Protein AF-A0A7S3TQY7-F1 (afdb_monomer)

Mean predicted aligned error: 6.87 Å

Sequence (104 aa):
YADLATIGQLAKHTGGTVYHLPGFNDSVMGEKLSRDLQHNLTRDQGLEAVMRVRASRGLRIASFHGHFFIRGVDLLALPNVDQDKSFAVEIAHEENELGYSSAC

Organism: NCBI:txid141414

Solvent-accessible surface area (backbone atoms only — not comparable to full-atom values): 6522 Å² total; per-residue (Å²): 140,79,64,57,75,66,58,45,51,54,25,30,43,42,24,53,81,86,88,85,69,82,85,75,44,63,96,80,44,40,68,56,50,53,50,54,49,48,48,69,71,69,50,64,72,48,68,72,39,74,50,69,82,84,69,60,93,60,43,38,81,71,49,78,47,65,47,40,33,76,82,52,99,59,40,35,36,22,49,32,41,44,82,86,67,72,74,51,71,43,73,40,77,42,95,62,82,80,75,76,69,77,85,122

pLDDT: mean 88.95, std 12.76, range [40.25, 97.38]

InterPro domains:
  IPR006896 Sec23/Sec24, trunk domain [PF04811] (1-40)
  IPR012990 Sec23/Sec24, beta-sandwich [PF08033] (46-96)
  IPR036465 von Willebrand factor A-like domain superfamily [SSF53300] (1-37)
  IPR050550 SEC23/SEC24 family, SEC24 subfamily [PTHR13803] (1-98)

Radius of gyration: 20.48 Å; Cα contacts (8 Å, |Δi|>4): 118; chains: 1; bounding box: 48×26×64 Å

Structure (mmCIF, N/CA/C/O backbone):
data_AF-A0A7S3TQY7-F1
#
_entry.id   AF-A0A7S3TQY7-F1
#
loop_
_atom_site.group_PDB
_atom_site.id
_atom_site.type_symbol
_atom_site.label_atom_id
_atom_site.label_alt_id
_atom_site.label_comp_id
_atom_site.label_asym_id
_atom_site.label_entity_id
_atom_site.label_seq_id
_atom_site.pdbx_PDB_ins_code
_atom_site.Cartn_x
_atom_site.Cartn_y
_atom_site.Cartn_z
_atom_site.occupancy
_atom_site.B_iso_or_equiv
_atom_site.auth_seq_id
_atom_site.auth_comp_id
_atom_site.auth_asym_id
_atom_site.auth_atom_id
_atom_site.pdbx_PDB_model_num
ATOM 1 N N . TYR A 1 1 ? -0.136 -5.761 -23.029 1.00 81.50 1 TYR A N 1
ATOM 2 C CA . TYR A 1 1 ? -1.088 -6.306 -22.040 1.00 81.50 1 TYR A CA 1
ATOM 3 C C . TYR A 1 1 ? -0.281 -7.065 -20.993 1.00 81.50 1 TYR A C 1
ATOM 5 O O . TYR A 1 1 ? 0.592 -7.814 -21.407 1.00 81.50 1 TYR A O 1
ATOM 13 N N . ALA A 1 2 ? -0.488 -6.818 -19.693 1.00 85.81 2 ALA A N 1
ATOM 14 C CA . ALA A 1 2 ? 0.348 -7.369 -18.607 1.00 85.81 2 ALA A CA 1
ATOM 15 C C . ALA A 1 2 ? -0.447 -7.809 -17.353 1.00 85.81 2 ALA A C 1
ATOM 17 O O . ALA A 1 2 ? 0.153 -8.034 -16.311 1.00 85.81 2 ALA A O 1
ATOM 18 N N . ASP A 1 3 ? -1.782 -7.877 -17.445 1.00 92.06 3 ASP A N 1
ATOM 19 C CA . ASP A 1 3 ? -2.709 -8.288 -16.370 1.00 92.06 3 ASP A CA 1
ATOM 20 C C . ASP A 1 3 ? -2.337 -7.834 -14.935 1.00 92.06 3 ASP A C 1
ATOM 22 O O . ASP A 1 3 ? -2.231 -8.611 -13.982 1.00 92.06 3 ASP A O 1
ATOM 26 N N . LEU A 1 4 ? -2.136 -6.522 -14.773 1.00 93.94 4 LEU A N 1
ATOM 27 C CA . LEU A 1 4 ? -1.775 -5.909 -13.488 1.00 93.94 4 LEU A CA 1
ATOM 28 C C . LEU A 1 4 ? -2.862 -6.062 -12.421 1.00 93.94 4 LEU A C 1
ATOM 30 O O . LEU A 1 4 ? -2.556 -5.968 -11.235 1.00 93.94 4 LEU A O 1
ATOM 34 N N . ALA A 1 5 ? -4.115 -6.285 -12.825 1.00 93.56 5 ALA A N 1
ATOM 35 C CA . ALA A 1 5 ? -5.219 -6.487 -11.897 1.00 93.56 5 ALA A CA 1
ATOM 36 C C . ALA A 1 5 ? -4.994 -7.746 -11.050 1.00 93.56 5 ALA A C 1
ATOM 38 O O . ALA A 1 5 ? -5.154 -7.694 -9.831 1.00 93.56 5 ALA A O 1
ATOM 39 N N . THR A 1 6 ? -4.546 -8.835 -11.680 1.00 93.81 6 THR A N 1
ATOM 40 C CA . THR A 1 6 ? -4.238 -10.103 -11.010 1.00 93.81 6 THR A CA 1
ATOM 41 C C . THR A 1 6 ? -2.948 -10.009 -10.195 1.00 93.81 6 THR A C 1
ATOM 43 O O . THR A 1 6 ? -2.941 -10.330 -9.006 1.00 93.81 6 THR A O 1
ATOM 46 N N . ILE A 1 7 ? -1.859 -9.498 -10.784 1.00 92.94 7 ILE A N 1
ATOM 47 C CA . ILE A 1 7 ? -0.550 -9.386 -10.105 1.00 92.94 7 ILE A CA 1
ATOM 48 C C . ILE A 1 7 ? -0.618 -8.411 -8.918 1.00 92.94 7 ILE A C 1
ATOM 50 O O . ILE A 1 7 ? -0.037 -8.657 -7.859 1.00 92.94 7 ILE A O 1
ATOM 54 N N . GLY A 1 8 ? -1.372 -7.321 -9.065 1.00 94.75 8 GLY A N 1
ATOM 55 C CA . GLY A 1 8 ? -1.557 -6.308 -8.031 1.00 94.75 8 GLY A CA 1
ATOM 56 C C . GLY A 1 8 ? -2.220 -6.848 -6.765 1.00 94.75 8 GLY A C 1
ATOM 57 O O . GLY A 1 8 ? -1.901 -6.372 -5.676 1.00 94.75 8 GLY A O 1
ATOM 58 N N . GLN A 1 9 ? -3.071 -7.879 -6.866 1.00 94.25 9 GLN A N 1
ATOM 59 C CA . GLN A 1 9 ? -3.652 -8.510 -5.677 1.00 94.25 9 GLN A CA 1
ATOM 60 C C . GLN A 1 9 ? -2.576 -9.127 -4.787 1.00 94.25 9 GLN A C 1
ATOM 62 O O . GLN A 1 9 ? -2.652 -8.985 -3.569 1.00 94.25 9 GLN A O 1
ATOM 67 N N . LEU A 1 10 ? -1.554 -9.769 -5.358 1.00 93.56 10 LEU A N 1
ATOM 68 C CA . LEU A 1 10 ? -0.481 -10.361 -4.562 1.00 93.56 10 LEU A CA 1
ATOM 69 C C . LEU A 1 10 ? 0.269 -9.280 -3.777 1.00 93.56 10 LEU A C 1
ATOM 71 O O . LEU A 1 10 ? 0.377 -9.374 -2.557 1.00 93.56 10 LEU A O 1
ATOM 75 N N . ALA A 1 11 ? 0.708 -8.221 -4.461 1.00 94.12 11 ALA A N 1
ATOM 76 C CA . ALA A 1 11 ? 1.404 -7.102 -3.829 1.00 94.12 11 ALA A CA 1
ATOM 77 C C . ALA A 1 11 ? 0.542 -6.396 -2.769 1.00 94.12 11 ALA A C 1
ATOM 79 O O . ALA A 1 11 ? 1.057 -5.982 -1.731 1.00 94.12 11 ALA A O 1
ATOM 80 N N . LYS A 1 12 ? -0.773 -6.293 -2.988 1.00 93.81 12 LYS A N 1
ATOM 81 C CA . LYS A 1 12 ? -1.702 -5.730 -2.005 1.00 93.81 12 LYS A CA 1
ATOM 82 C C . LYS A 1 12 ? -1.723 -6.549 -0.713 1.00 93.81 12 LYS A C 1
ATOM 84 O O . LYS A 1 12 ? -1.604 -5.963 0.355 1.00 93.81 12 LYS A O 1
ATOM 89 N N . HIS A 1 13 ? -1.839 -7.874 -0.788 1.00 93.56 13 HIS A N 1
ATOM 90 C CA . HIS A 1 13 ? -1.964 -8.714 0.411 1.00 93.56 13 HIS A CA 1
ATOM 91 C C . HIS A 1 13 ? -0.634 -8.944 1.143 1.00 93.56 13 HIS A C 1
ATOM 93 O O . HIS A 1 13 ? -0.635 -9.176 2.349 1.00 93.56 13 HIS A O 1
ATOM 99 N N . THR A 1 14 ? 0.505 -8.865 0.449 1.00 93.25 14 THR A N 1
ATOM 100 C CA . THR A 1 14 ? 1.830 -9.076 1.060 1.00 93.25 14 THR A CA 1
ATOM 101 C C . THR A 1 14 ? 2.490 -7.798 1.564 1.00 93.25 14 THR A C 1
ATOM 103 O O . THR A 1 14 ? 3.548 -7.869 2.184 1.00 93.25 14 THR A O 1
ATOM 106 N N . GLY A 1 15 ? 1.902 -6.627 1.308 1.00 91.81 15 GLY A N 1
ATOM 107 C CA . GLY A 1 15 ? 2.603 -5.372 1.552 1.00 91.81 15 GLY A CA 1
ATOM 108 C C . GLY A 1 15 ? 3.734 -5.147 0.541 1.00 91.81 15 GLY A C 1
ATOM 109 O O . GLY A 1 15 ? 4.715 -4.490 0.845 1.00 91.81 15 GLY A O 1
ATOM 110 N N . GLY A 1 16 ? 3.620 -5.646 -0.687 1.00 92.81 16 GLY A N 1
ATOM 111 C CA . GLY A 1 16 ? 4.531 -5.322 -1.789 1.00 92.81 16 GLY A CA 1
ATOM 112 C C . GLY A 1 16 ? 4.145 -4.042 -2.539 1.00 92.81 16 GLY A C 1
ATOM 113 O O . GLY A 1 16 ? 3.163 -3.371 -2.200 1.00 92.81 16 GLY A O 1
ATOM 114 N N . THR A 1 17 ? 4.904 -3.737 -3.591 1.00 93.06 17 THR A N 1
ATOM 115 C CA . THR A 1 17 ? 4.658 -2.641 -4.545 1.00 93.06 17 THR A CA 1
ATOM 116 C C . THR A 1 17 ? 4.889 -3.168 -5.961 1.00 93.06 17 THR A C 1
ATOM 118 O O . THR A 1 17 ? 5.808 -3.954 -6.179 1.00 93.06 17 THR A O 1
ATOM 121 N N . VAL A 1 18 ? 4.057 -2.763 -6.925 1.00 94.12 18 VAL A N 1
ATOM 122 C CA . VAL A 1 18 ? 4.203 -3.159 -8.336 1.00 94.12 18 VAL A CA 1
ATOM 123 C C . VAL A 1 18 ? 4.777 -1.993 -9.132 1.00 94.12 18 VAL A C 1
ATOM 125 O O . VAL A 1 18 ? 4.151 -0.940 -9.227 1.00 94.12 18 VAL A O 1
ATOM 128 N N . TYR A 1 19 ? 5.942 -2.204 -9.743 1.00 93.81 19 TYR A N 1
ATOM 129 C CA . TYR A 1 19 ? 6.549 -1.270 -10.688 1.00 93.81 19 TYR A CA 1
ATOM 130 C C . TYR A 1 19 ? 6.282 -1.770 -12.110 1.00 93.81 19 TYR A C 1
ATOM 132 O O . TYR A 1 19 ? 6.775 -2.824 -12.505 1.00 93.81 19 TYR A O 1
ATOM 140 N N . HIS A 1 20 ? 5.479 -1.035 -12.881 1.00 94.12 20 HIS A N 1
ATOM 141 C CA . HIS A 1 20 ? 5.134 -1.402 -14.256 1.00 94.12 20 HIS A CA 1
ATOM 142 C C . HIS A 1 20 ? 5.806 -0.455 -15.257 1.00 94.12 20 HIS A C 1
ATOM 144 O O . HIS A 1 20 ? 5.553 0.749 -15.244 1.00 94.12 20 HIS A O 1
ATOM 150 N N . LEU A 1 21 ? 6.650 -1.012 -16.132 1.00 93.00 21 LEU A N 1
ATOM 151 C CA . LEU A 1 21 ? 7.416 -0.292 -17.158 1.00 93.00 21 LEU A CA 1
ATOM 152 C C . LEU A 1 21 ? 7.022 -0.800 -18.561 1.00 93.00 21 LEU A C 1
ATOM 154 O O . LEU A 1 21 ? 7.687 -1.683 -19.108 1.00 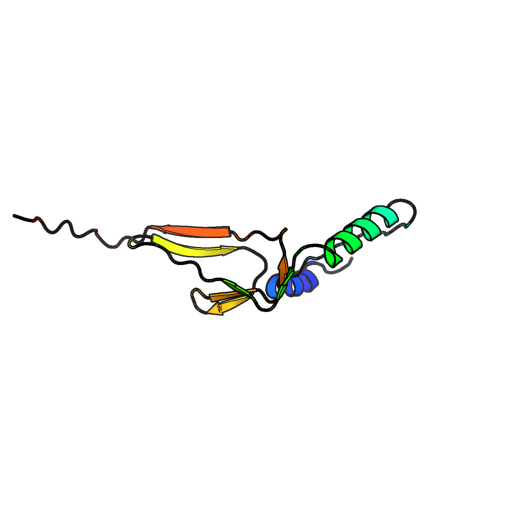93.00 21 LEU A O 1
ATOM 158 N N . PRO A 1 22 ? 5.915 -0.310 -19.149 1.00 93.38 22 PRO A N 1
ATOM 159 C CA . PRO A 1 22 ? 5.465 -0.766 -20.460 1.00 93.38 22 PRO A CA 1
ATOM 160 C C . PRO A 1 22 ? 6.415 -0.287 -21.564 1.00 93.38 22 PRO A C 1
ATOM 162 O O . PRO A 1 22 ? 6.760 0.890 -21.615 1.00 93.38 22 PRO A O 1
ATOM 165 N N . GLY A 1 23 ? 6.801 -1.187 -22.475 1.00 92.12 23 GLY A N 1
ATOM 166 C CA . GLY A 1 23 ? 7.671 -0.832 -23.603 1.00 92.12 23 GLY A CA 1
ATOM 167 C C . GLY A 1 23 ? 9.070 -0.392 -23.168 1.00 92.12 23 GLY A C 1
ATOM 168 O O . GLY A 1 23 ? 9.608 0.559 -23.730 1.00 92.12 23 GLY A O 1
ATOM 169 N N . PHE A 1 24 ? 9.620 -1.050 -22.141 1.00 93.94 24 PHE A N 1
ATOM 170 C CA . PHE A 1 24 ? 10.919 -0.724 -21.560 1.00 93.94 24 PHE A CA 1
ATOM 171 C C . PHE A 1 24 ? 11.997 -0.509 -22.632 1.00 93.94 24 PHE A C 1
ATOM 173 O O . PHE A 1 24 ? 12.255 -1.377 -23.466 1.00 93.94 24 PHE A O 1
ATOM 180 N N . ASN A 1 25 ? 12.632 0.658 -22.565 1.00 95.06 25 ASN A N 1
ATOM 181 C CA . ASN A 1 25 ? 13.783 1.029 -23.369 1.00 95.06 25 ASN A CA 1
ATOM 182 C C . ASN A 1 25 ? 14.857 1.566 -22.426 1.00 95.06 25 ASN A C 1
ATOM 184 O O . ASN A 1 25 ? 14.638 2.567 -21.739 1.00 95.06 25 ASN A O 1
ATOM 188 N N . ASP A 1 26 ? 16.007 0.902 -22.416 1.00 93.88 26 ASP A N 1
ATOM 189 C CA . ASP A 1 26 ? 17.117 1.201 -21.516 1.00 93.88 26 ASP A CA 1
ATOM 190 C C . ASP A 1 26 ? 17.592 2.658 -21.626 1.00 93.88 26 ASP A C 1
ATOM 192 O O . ASP A 1 26 ? 17.757 3.335 -20.615 1.00 93.88 26 ASP A O 1
ATOM 196 N N . SER A 1 27 ? 17.657 3.194 -22.849 1.00 94.31 27 SER A N 1
ATOM 197 C CA . SER A 1 27 ? 18.116 4.569 -23.106 1.00 94.31 27 SER A CA 1
ATOM 198 C C . SER A 1 27 ? 17.267 5.664 -22.447 1.00 94.31 27 SER A C 1
ATOM 200 O O . SER A 1 27 ? 17.752 6.773 -22.248 1.00 94.31 27 SER A O 1
ATOM 202 N N . VAL A 1 28 ? 16.008 5.369 -22.106 1.00 92.62 28 VAL A N 1
ATOM 203 C CA . VAL A 1 28 ? 15.067 6.337 -21.517 1.00 92.62 28 VAL A CA 1
ATOM 204 C C . VAL A 1 28 ? 14.693 5.958 -20.083 1.00 92.62 28 VAL A C 1
ATOM 206 O O . VAL A 1 28 ? 14.486 6.828 -19.243 1.00 92.62 28 VAL A O 1
ATOM 209 N N . MET A 1 29 ? 14.574 4.660 -19.791 1.00 94.81 29 MET A N 1
ATOM 210 C CA . MET A 1 29 ? 14.016 4.151 -18.534 1.00 94.81 29 MET A CA 1
ATOM 211 C C . MET A 1 29 ? 15.035 3.419 -17.652 1.00 94.81 29 MET A C 1
ATOM 213 O O . MET A 1 29 ? 14.700 3.097 -16.511 1.00 94.81 29 MET A O 1
ATOM 217 N N . GLY A 1 30 ? 16.257 3.170 -18.134 1.00 94.94 30 GLY A N 1
ATOM 218 C CA . GLY A 1 30 ? 17.293 2.438 -17.399 1.00 94.94 30 GLY A CA 1
ATOM 219 C C . GLY A 1 30 ? 17.674 3.118 -16.083 1.00 94.94 30 GLY A C 1
ATOM 220 O O . GLY A 1 30 ? 17.674 2.481 -15.030 1.00 94.94 30 GLY A O 1
ATOM 221 N N . GLU A 1 31 ? 17.881 4.440 -16.099 1.00 95.88 31 GLU A N 1
ATOM 222 C CA . GLU A 1 31 ? 18.188 5.202 -14.879 1.00 95.88 31 GLU A CA 1
ATOM 223 C C . GLU A 1 31 ? 17.054 5.155 -13.851 1.00 95.88 31 GLU A C 1
ATOM 225 O O . GLU A 1 31 ? 17.304 5.021 -12.652 1.00 95.88 31 GLU A O 1
ATOM 230 N N . LYS A 1 32 ? 15.799 5.238 -14.312 1.00 94.56 32 LYS A N 1
ATOM 231 C CA . LYS A 1 32 ? 14.627 5.143 -13.437 1.00 94.56 32 LYS A CA 1
ATOM 232 C C . LYS A 1 32 ? 14.555 3.766 -12.785 1.00 94.56 32 LYS A C 1
ATOM 234 O O . LYS A 1 32 ? 14.372 3.688 -11.577 1.00 94.56 32 LYS A O 1
ATOM 239 N N . LEU A 1 33 ? 14.726 2.698 -13.566 1.00 96.00 33 LEU A N 1
ATOM 240 C CA . LEU A 1 33 ? 14.731 1.331 -13.047 1.00 96.00 33 LEU A CA 1
ATOM 241 C C . LEU A 1 33 ? 15.846 1.133 -12.014 1.00 96.00 33 LEU A C 1
ATOM 243 O O . LEU A 1 33 ? 15.583 0.600 -10.940 1.00 96.00 33 LEU A O 1
ATOM 247 N N . SER A 1 34 ? 17.061 1.594 -12.317 1.00 96.31 34 SER A N 1
ATOM 248 C CA . SER A 1 34 ? 18.207 1.510 -11.405 1.00 96.31 34 SER A CA 1
ATOM 249 C C . SER A 1 34 ? 17.937 2.242 -10.088 1.00 96.31 34 SER A C 1
ATOM 251 O O . SER A 1 34 ? 18.143 1.684 -9.013 1.00 96.31 34 SER A O 1
ATOM 253 N N . ARG A 1 35 ? 17.382 3.459 -10.159 1.00 96.25 35 ARG A N 1
ATOM 254 C CA . ARG A 1 35 ? 17.031 4.261 -8.981 1.00 96.25 35 ARG A CA 1
ATOM 255 C C . ARG A 1 35 ? 15.916 3.631 -8.152 1.00 96.25 35 ARG A C 1
ATOM 257 O O . ARG A 1 35 ? 16.051 3.547 -6.936 1.00 96.25 35 ARG A O 1
ATOM 264 N N . ASP A 1 36 ? 14.837 3.194 -8.796 1.00 95.50 36 ASP A N 1
ATOM 265 C CA . ASP A 1 36 ? 13.704 2.554 -8.121 1.00 95.50 36 ASP A CA 1
ATOM 266 C C . ASP A 1 36 ? 14.157 1.259 -7.430 1.00 95.50 36 ASP A C 1
ATOM 268 O O . ASP A 1 36 ? 13.772 1.000 -6.290 1.00 95.50 36 ASP A O 1
ATOM 272 N N . LEU A 1 37 ? 15.019 0.474 -8.087 1.00 96.06 37 LEU A N 1
ATOM 273 C CA . LEU A 1 37 ? 15.593 -0.748 -7.530 1.00 96.06 37 LEU A CA 1
ATOM 274 C C . LEU A 1 37 ? 16.526 -0.450 -6.354 1.00 96.06 37 LEU A C 1
ATOM 276 O O . LEU A 1 37 ? 16.402 -1.084 -5.308 1.00 96.06 37 LEU A O 1
ATOM 280 N N . GLN A 1 38 ? 17.430 0.520 -6.504 1.00 97.38 38 GLN A N 1
ATOM 281 C CA . GLN A 1 38 ? 18.331 0.936 -5.434 1.00 97.38 38 GLN A CA 1
ATOM 282 C C . GLN A 1 38 ? 17.531 1.387 -4.211 1.00 97.38 38 GLN A C 1
ATOM 284 O O . GLN A 1 38 ? 17.752 0.861 -3.126 1.00 97.38 38 GLN A O 1
ATOM 289 N N . HIS A 1 39 ? 16.548 2.274 -4.395 1.00 96.25 39 HIS A N 1
ATOM 290 C CA . HIS A 1 39 ? 15.674 2.734 -3.315 1.00 96.25 39 HIS A CA 1
ATOM 291 C C . HIS A 1 39 ? 14.919 1.577 -2.660 1.00 96.25 39 HIS A C 1
ATOM 293 O O . HIS A 1 39 ? 14.862 1.499 -1.436 1.00 96.25 39 HIS A O 1
ATOM 299 N N . ASN A 1 40 ? 14.376 0.645 -3.451 1.00 94.75 40 ASN A N 1
ATOM 300 C CA . ASN A 1 40 ? 13.644 -0.496 -2.908 1.00 94.75 40 ASN A CA 1
ATOM 301 C C . ASN A 1 40 ? 14.527 -1.377 -2.012 1.00 94.75 40 ASN 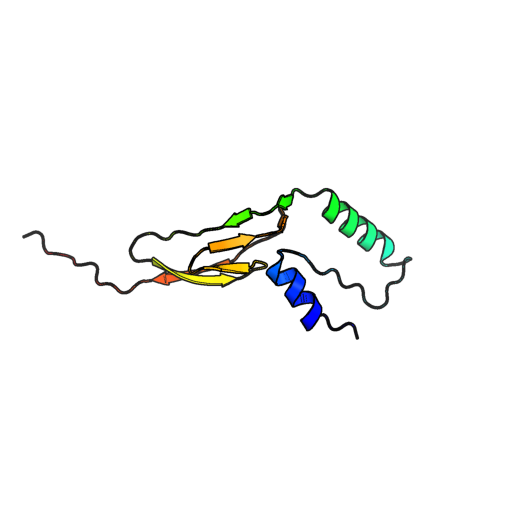A C 1
ATOM 303 O O . ASN A 1 40 ? 14.046 -1.855 -0.989 1.00 94.75 40 ASN A O 1
ATOM 307 N N . LEU A 1 41 ? 15.806 -1.541 -2.361 1.00 94.25 41 LEU A N 1
ATOM 308 C CA . LEU A 1 41 ? 16.768 -2.348 -1.607 1.00 94.25 41 LEU A CA 1
ATOM 309 C C . LEU A 1 41 ? 17.383 -1.621 -0.404 1.00 94.25 41 LEU A C 1
ATOM 311 O O . LEU A 1 41 ? 17.772 -2.286 0.551 1.00 94.25 41 LEU A O 1
ATOM 315 N N . THR A 1 42 ? 17.506 -0.290 -0.442 1.00 96.44 42 THR A N 1
ATOM 316 C CA . THR A 1 42 ? 18.195 0.481 0.611 1.00 96.44 42 THR A CA 1
ATOM 317 C C . THR A 1 42 ? 17.267 1.159 1.610 1.00 96.44 42 THR A C 1
ATOM 319 O O . THR A 1 42 ? 17.743 1.609 2.647 1.00 96.44 42 THR A O 1
ATOM 322 N N . ARG A 1 43 ? 15.976 1.307 1.300 1.00 95.69 43 ARG A N 1
ATOM 323 C CA . ARG A 1 43 ? 14.999 1.910 2.217 1.00 95.69 43 ARG A CA 1
ATOM 324 C C . ARG A 1 43 ? 14.799 1.064 3.470 1.00 95.69 43 ARG A C 1
ATOM 326 O O . ARG A 1 43 ? 14.939 -0.156 3.424 1.00 95.69 43 ARG A O 1
ATOM 333 N N . ASP A 1 44 ? 14.366 1.7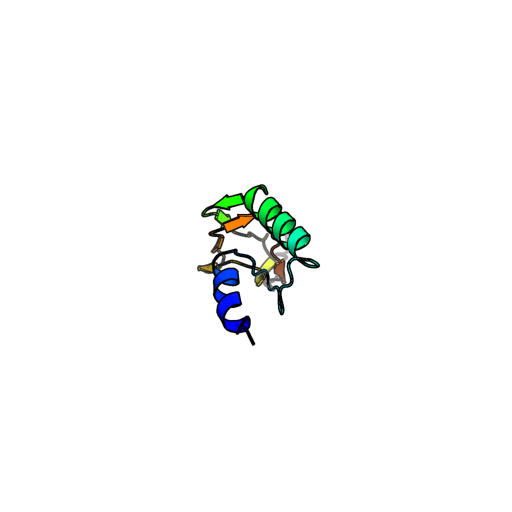08 4.547 1.00 95.81 44 ASP A N 1
ATOM 334 C CA . ASP A 1 44 ? 14.010 1.005 5.775 1.00 95.81 44 ASP A CA 1
ATOM 335 C C . ASP A 1 44 ? 12.795 0.099 5.546 1.00 95.81 44 ASP A C 1
ATOM 337 O O . ASP A 1 44 ? 11.751 0.535 5.043 1.00 95.81 44 ASP A O 1
ATOM 341 N N . GLN A 1 45 ? 12.952 -1.173 5.916 1.00 95.19 45 GLN A N 1
ATOM 342 C CA . GLN A 1 45 ? 11.923 -2.202 5.810 1.00 95.19 45 GLN A CA 1
ATOM 343 C C . GLN A 1 45 ? 11.762 -2.939 7.141 1.00 95.19 45 GLN A C 1
ATOM 345 O O . GLN A 1 45 ? 12.737 -3.313 7.793 1.00 95.19 45 GLN A O 1
ATOM 350 N N . GLY A 1 46 ? 10.512 -3.166 7.527 1.00 94.88 46 GLY A N 1
ATOM 351 C CA . GLY A 1 46 ? 10.104 -4.063 8.596 1.00 94.88 46 GLY A CA 1
ATOM 352 C C . GLY A 1 46 ? 9.468 -5.322 8.015 1.00 94.88 46 GLY A C 1
ATOM 353 O O . GLY A 1 46 ? 8.734 -5.268 7.027 1.00 94.88 46 GLY A O 1
ATOM 354 N N . LEU A 1 47 ? 9.730 -6.461 8.650 1.00 94.44 47 LEU A N 1
ATOM 355 C CA . LEU A 1 47 ? 9.201 -7.759 8.240 1.00 94.44 47 LEU A CA 1
ATOM 356 C C . LEU A 1 47 ? 8.235 -8.303 9.288 1.00 94.44 47 LEU A C 1
ATOM 358 O O . LEU A 1 47 ? 8.399 -8.050 10.481 1.00 94.44 47 LEU A O 1
ATOM 362 N N . GLU A 1 48 ? 7.237 -9.055 8.821 1.00 94.12 48 GLU A N 1
ATOM 363 C CA . GLU A 1 48 ? 6.266 -9.779 9.657 1.00 94.12 48 GLU A CA 1
ATOM 364 C C . GLU A 1 48 ? 5.551 -8.890 10.690 1.00 94.12 48 GLU A C 1
ATOM 366 O O . GLU A 1 48 ? 5.155 -9.331 11.772 1.00 94.12 48 GLU A O 1
ATOM 371 N N . ALA A 1 49 ? 5.359 -7.617 10.347 1.00 92.88 49 ALA A N 1
ATOM 372 C CA . ALA A 1 49 ? 4.739 -6.649 11.225 1.00 92.88 49 ALA A CA 1
ATOM 373 C C . ALA A 1 49 ? 3.235 -6.920 11.383 1.00 92.88 49 ALA A C 1
ATOM 375 O O . ALA A 1 49 ? 2.557 -7.484 10.517 1.00 92.88 49 ALA A O 1
ATOM 376 N N . VAL A 1 50 ? 2.693 -6.476 12.514 1.00 94.00 50 VAL A N 1
ATOM 377 C CA . VAL A 1 50 ? 1.262 -6.538 12.804 1.00 94.00 50 VAL A CA 1
ATOM 378 C C . VAL A 1 50 ? 0.814 -5.180 13.317 1.00 94.00 50 VAL A C 1
ATOM 380 O O . VAL A 1 50 ? 1.389 -4.644 14.261 1.00 94.00 50 VAL A O 1
ATOM 383 N N . MET A 1 51 ? -0.228 -4.629 12.705 1.00 94.12 51 MET A N 1
ATOM 384 C CA . MET A 1 51 ? -0.815 -3.354 13.088 1.00 94.12 51 MET A CA 1
ATOM 385 C C . MET A 1 51 ? -2.212 -3.576 13.660 1.00 94.12 51 MET A C 1
ATOM 387 O O . MET A 1 51 ? -3.042 -4.285 13.089 1.00 94.12 51 MET A O 1
ATOM 391 N N . ARG A 1 52 ? -2.471 -2.947 14.806 1.00 93.38 52 ARG A N 1
ATOM 392 C CA . ARG A 1 52 ? -3.787 -2.904 15.438 1.00 93.38 52 ARG A CA 1
ATOM 393 C C . ARG A 1 52 ? -4.108 -1.470 15.809 1.00 93.38 52 ARG A C 1
ATOM 395 O O . ARG A 1 52 ? -3.371 -0.849 16.571 1.00 93.38 52 ARG A O 1
ATOM 402 N N . VAL A 1 53 ? -5.229 -0.975 15.306 1.00 92.62 53 VAL A N 1
ATOM 403 C CA . VAL A 1 53 ? -5.737 0.354 15.646 1.00 92.62 53 VAL A CA 1
ATOM 404 C C . VAL A 1 53 ? -6.752 0.196 16.772 1.00 92.62 53 VAL A C 1
ATOM 406 O O . VAL A 1 53 ? -7.541 -0.747 16.778 1.00 92.62 53 VAL A O 1
ATOM 409 N N . ARG A 1 54 ? -6.694 1.079 17.768 1.00 91.75 54 ARG A N 1
ATOM 410 C CA . ARG A 1 54 ? -7.648 1.133 18.881 1.00 91.75 54 ARG A CA 1
ATOM 411 C C . ARG A 1 54 ? -8.296 2.507 18.890 1.00 91.75 54 ARG A C 1
ATOM 413 O O . ARG A 1 54 ? -7.604 3.502 18.695 1.00 91.75 54 ARG A O 1
ATOM 420 N N . ALA A 1 55 ? -9.597 2.543 19.133 1.00 89.88 55 ALA A N 1
ATOM 421 C CA . ALA A 1 55 ? -10.364 3.772 19.235 1.00 89.88 55 ALA A CA 1
ATOM 422 C C . ALA A 1 55 ? -10.899 3.943 20.664 1.00 89.88 55 ALA A C 1
ATOM 424 O O . ALA A 1 55 ? -11.128 2.963 21.377 1.00 89.88 55 ALA A O 1
ATOM 425 N N . SER A 1 56 ? -11.048 5.195 21.094 1.00 90.56 56 SER A N 1
ATOM 426 C CA . SER A 1 56 ? -11.668 5.540 22.377 1.00 90.56 56 SER A CA 1
ATOM 427 C C . SER A 1 56 ? -13.171 5.242 22.362 1.00 90.56 56 SER A C 1
ATOM 429 O O . SER A 1 56 ? -13.775 5.105 21.301 1.00 90.56 56 SER A O 1
ATOM 431 N N . ARG A 1 57 ? -13.800 5.182 23.545 1.00 87.31 57 ARG A N 1
ATOM 432 C CA . ARG A 1 57 ? -15.248 4.942 23.669 1.00 87.31 57 ARG A CA 1
ATOM 433 C C . ARG A 1 57 ? -16.055 5.959 22.850 1.00 87.31 57 ARG A C 1
ATOM 435 O O . ARG A 1 57 ? -15.775 7.153 22.925 1.00 87.31 57 ARG A O 1
ATOM 442 N N . GLY A 1 58 ? -17.070 5.486 22.127 1.00 87.19 58 GLY A N 1
ATOM 443 C CA . GLY A 1 58 ? -17.902 6.312 21.241 1.00 87.19 58 GLY A CA 1
ATOM 444 C C . GLY A 1 58 ? -17.358 6.444 19.813 1.00 87.19 58 GLY A C 1
ATOM 445 O O . GLY A 1 58 ? -17.973 7.120 18.989 1.00 87.19 58 GLY A O 1
ATOM 446 N N . LEU A 1 59 ? -16.227 5.798 19.511 1.00 90.81 59 LEU A N 1
ATOM 447 C CA . LEU A 1 59 ? -15.655 5.687 18.174 1.00 90.81 59 LEU A CA 1
ATOM 448 C C . LEU A 1 59 ? -15.473 4.208 17.822 1.00 90.81 59 LEU A C 1
ATOM 450 O O . LEU A 1 59 ? -14.897 3.445 18.596 1.00 90.81 59 LEU A O 1
ATOM 454 N N . ARG A 1 60 ? -15.895 3.823 16.618 1.00 90.31 60 ARG A N 1
ATOM 455 C CA . ARG A 1 60 ? -15.643 2.501 16.037 1.00 90.31 60 ARG A CA 1
ATOM 456 C C . ARG A 1 60 ? -14.780 2.623 14.792 1.00 90.31 60 ARG A C 1
ATOM 458 O O . ARG A 1 60 ? -14.897 3.583 14.032 1.00 90.31 60 ARG A O 1
ATOM 465 N N . ILE A 1 61 ? -13.952 1.617 14.544 1.00 92.12 61 ILE A N 1
ATOM 466 C CA . ILE A 1 61 ? -13.217 1.513 13.285 1.00 92.12 61 ILE A CA 1
ATOM 467 C C . ILE A 1 61 ? -14.164 0.908 12.247 1.00 92.12 61 ILE A C 1
ATOM 469 O O . ILE A 1 61 ? -14.726 -0.164 12.463 1.00 92.12 61 ILE A O 1
ATOM 473 N N . ALA A 1 62 ? -14.404 1.626 11.155 1.00 91.56 62 ALA A N 1
ATOM 474 C CA . ALA A 1 62 ? -15.347 1.233 10.117 1.00 91.56 62 ALA A CA 1
ATOM 475 C C . ALA A 1 62 ? -14.675 0.417 9.010 1.00 91.56 62 ALA A C 1
ATOM 477 O O . ALA A 1 62 ? -15.212 -0.608 8.594 1.00 91.56 62 ALA A O 1
ATOM 478 N N . SER A 1 63 ? -13.508 0.856 8.538 1.00 92.25 63 SER A N 1
ATOM 479 C CA . SER A 1 63 ? -12.802 0.198 7.442 1.00 92.25 63 SER A CA 1
ATOM 480 C C . SER A 1 63 ? -11.303 0.514 7.453 1.00 92.25 63 SER A C 1
ATOM 482 O O . SER A 1 63 ? -10.844 1.478 8.072 1.00 92.25 63 SER A O 1
ATOM 484 N N . PHE A 1 64 ? -10.529 -0.316 6.7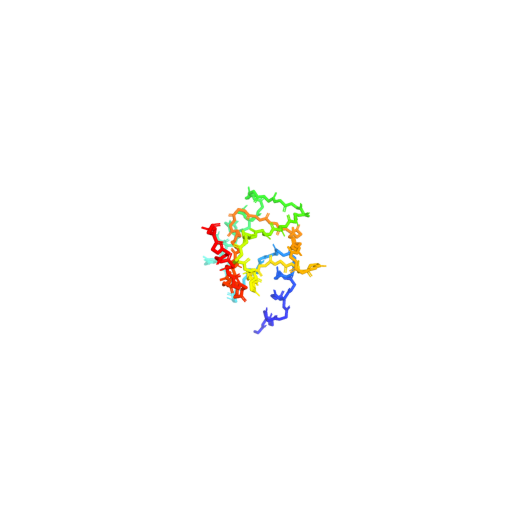56 1.00 94.06 64 PHE A N 1
ATOM 485 C CA . PHE A 1 64 ? -9.090 -0.153 6.578 1.00 94.06 64 PHE A CA 1
ATOM 486 C C . PHE A 1 64 ? -8.751 -0.149 5.086 1.00 94.06 64 PHE A C 1
ATOM 488 O O . PHE A 1 64 ? -9.287 -0.953 4.322 1.00 94.06 64 PHE A O 1
ATOM 495 N N . HIS A 1 65 ? -7.796 0.687 4.680 1.00 94.00 65 HIS A N 1
ATOM 496 C CA . HIS A 1 65 ? -7.350 0.812 3.294 1.00 94.00 65 HIS A CA 1
ATOM 497 C C . HIS A 1 65 ? -5.824 0.850 3.203 1.00 94.00 65 HIS A C 1
ATOM 499 O O . HIS A 1 65 ? -5.158 1.564 3.953 1.00 94.00 65 HIS A O 1
ATOM 505 N N . GLY A 1 66 ? -5.264 0.072 2.277 1.00 93.62 66 GLY A N 1
ATOM 506 C CA . GLY A 1 66 ? -3.821 -0.036 2.071 1.00 93.62 66 GLY A CA 1
ATOM 507 C C . GLY A 1 66 ? -3.399 -1.425 1.595 1.00 93.62 66 GLY A C 1
ATOM 508 O O . GLY A 1 66 ? -4.234 -2.251 1.217 1.00 93.62 66 GLY A O 1
ATOM 509 N N . HIS A 1 67 ? -2.085 -1.663 1.587 1.00 94.56 67 HIS A N 1
ATOM 510 C CA . HIS A 1 67 ? -1.488 -2.950 1.223 1.00 94.56 67 HIS A CA 1
ATOM 511 C C . HIS A 1 67 ? -1.187 -3.760 2.487 1.00 94.56 67 HIS A C 1
ATOM 513 O O . HIS A 1 67 ? -0.130 -3.595 3.095 1.00 94.56 67 HIS A O 1
ATOM 519 N N . PHE A 1 68 ? -2.131 -4.603 2.887 1.00 94.62 68 PHE A N 1
ATOM 520 C CA . PHE A 1 68 ? -2.033 -5.494 4.038 1.00 94.62 68 PHE A CA 1
ATOM 521 C C . PHE A 1 68 ? -2.979 -6.685 3.869 1.00 94.62 68 PHE A C 1
ATOM 523 O O . PHE A 1 68 ? -3.809 -6.729 2.957 1.00 94.62 68 PHE A O 1
ATOM 530 N N . PHE A 1 69 ? -2.897 -7.627 4.803 1.00 93.81 69 PHE A N 1
ATOM 531 C CA . PHE A 1 69 ? -3.829 -8.739 4.928 1.00 93.81 69 PHE A CA 1
ATOM 532 C C . PHE A 1 69 ? -4.568 -8.670 6.269 1.00 93.81 69 PHE A C 1
ATOM 534 O O . PHE A 1 69 ? -3.945 -8.538 7.317 1.00 93.81 69 PHE A O 1
ATOM 541 N N . ILE A 1 70 ? -5.896 -8.779 6.268 1.00 90.38 70 ILE A N 1
ATOM 542 C CA . ILE A 1 70 ? -6.694 -8.781 7.503 1.00 90.38 70 ILE A CA 1
ATOM 543 C C . ILE A 1 70 ? -6.781 -10.219 8.034 1.00 90.38 70 ILE A C 1
ATOM 545 O O . ILE A 1 70 ? -7.366 -11.080 7.381 1.00 90.38 70 ILE A O 1
ATOM 549 N N . ARG A 1 71 ? -6.213 -10.491 9.220 1.00 84.31 71 ARG A N 1
ATOM 550 C CA . ARG A 1 71 ? -6.241 -11.826 9.865 1.00 84.31 71 ARG A CA 1
ATOM 551 C C . ARG A 1 71 ? -7.364 -11.968 10.911 1.00 84.31 71 ARG A C 1
ATOM 553 O O . ARG A 1 71 ? -7.606 -13.061 11.409 1.00 84.31 71 ARG A O 1
ATOM 560 N N . GLY A 1 72 ? -8.060 -10.883 11.247 1.00 83.50 72 GLY A N 1
ATOM 561 C CA . GLY A 1 72 ? -9.180 -10.857 12.195 1.00 83.50 72 GLY A CA 1
ATOM 562 C C . GLY A 1 72 ? -9.875 -9.495 12.191 1.00 83.50 72 GLY A C 1
ATOM 563 O O . GLY A 1 72 ? -9.564 -8.668 11.348 1.00 83.50 72 GLY A O 1
ATOM 564 N N . VAL A 1 73 ? -10.783 -9.235 13.135 1.00 78.38 73 VAL A N 1
ATOM 565 C CA . VAL A 1 73 ? -11.650 -8.034 13.099 1.00 78.38 73 VAL A CA 1
ATOM 566 C C . VAL A 1 73 ? -10.867 -6.708 13.118 1.00 78.38 73 VAL A C 1
ATOM 568 O O . VAL A 1 73 ? -11.207 -5.799 12.373 1.00 78.38 73 VAL A O 1
ATOM 571 N N . ASP A 1 74 ? -9.760 -6.647 13.874 1.00 83.81 74 ASP A N 1
ATOM 572 C CA . ASP A 1 74 ? -8.926 -5.434 14.019 1.00 83.81 74 ASP A CA 1
ATOM 573 C C . ASP A 1 74 ? -7.425 -5.681 13.776 1.00 83.81 74 ASP A C 1
ATOM 575 O O . ASP A 1 74 ? -6.586 -4.847 14.130 1.00 83.81 74 ASP A O 1
ATOM 579 N N . LEU A 1 75 ? -7.054 -6.869 13.283 1.00 91.56 75 LEU A N 1
ATOM 580 C CA . LEU A 1 75 ? -5.656 -7.292 13.201 1.00 91.56 75 LEU A CA 1
ATOM 581 C C . LEU A 1 75 ? -5.170 -7.285 11.752 1.00 91.56 75 LEU A C 1
ATOM 583 O O . LEU A 1 75 ? -5.504 -8.177 10.966 1.00 91.56 75 LEU A O 1
ATOM 587 N N . LEU A 1 76 ? -4.348 -6.290 11.427 1.00 93.50 76 LEU A N 1
ATOM 588 C CA . LEU A 1 76 ? -3.752 -6.112 10.111 1.00 93.50 76 LEU A CA 1
ATOM 589 C C . LEU A 1 76 ? -2.365 -6.752 10.101 1.00 93.50 76 LEU A C 1
ATOM 591 O O . LEU A 1 76 ? -1.470 -6.333 10.831 1.00 93.50 76 LEU A O 1
ATOM 595 N N . ALA A 1 77 ? -2.184 -7.773 9.277 1.00 94.75 77 ALA A N 1
ATOM 596 C CA . ALA A 1 77 ? -0.893 -8.378 9.005 1.00 94.75 77 ALA A CA 1
ATOM 597 C C . ALA A 1 77 ? -0.185 -7.610 7.883 1.00 94.75 77 ALA A C 1
ATOM 599 O O . ALA A 1 77 ? -0.751 -7.371 6.813 1.00 94.75 77 ALA A O 1
ATOM 600 N N . LEU A 1 78 ? 1.071 -7.262 8.139 1.00 94.50 78 LEU A N 1
ATOM 601 C CA . LEU A 1 78 ? 1.955 -6.499 7.268 1.00 94.50 78 LEU A CA 1
ATOM 602 C C . LEU A 1 78 ? 3.235 -7.317 7.031 1.00 94.50 78 LEU A C 1
ATOM 604 O O . LEU A 1 78 ? 4.238 -7.079 7.702 1.00 94.50 78 LEU A O 1
ATOM 608 N N . PRO A 1 79 ? 3.219 -8.308 6.114 1.00 94.31 79 PRO A N 1
ATOM 609 C CA . PRO A 1 79 ? 4.386 -9.162 5.886 1.00 94.31 79 PRO A CA 1
ATOM 610 C C . PRO A 1 79 ? 5.635 -8.369 5.487 1.00 94.31 79 PRO A C 1
ATOM 612 O O . PRO A 1 79 ? 6.720 -8.668 5.976 1.00 94.31 79 PRO A O 1
ATOM 615 N N . ASN A 1 80 ? 5.461 -7.343 4.650 1.00 94.31 80 ASN A N 1
ATOM 616 C CA . ASN A 1 80 ? 6.463 -6.325 4.362 1.00 94.31 80 ASN A CA 1
ATOM 617 C C . ASN A 1 80 ? 5.866 -4.932 4.618 1.00 94.31 80 ASN A C 1
ATOM 619 O O . ASN A 1 80 ? 4.799 -4.597 4.092 1.00 94.31 80 ASN A O 1
ATOM 623 N N . VAL A 1 81 ? 6.547 -4.122 5.424 1.00 95.25 81 VAL A N 1
ATOM 624 C CA . VAL A 1 81 ? 6.238 -2.706 5.634 1.00 95.25 81 VAL A CA 1
ATOM 625 C C . VAL A 1 81 ? 7.495 -1.889 5.374 1.00 95.25 81 VAL A C 1
ATOM 627 O O . VAL A 1 81 ? 8.586 -2.282 5.757 1.00 95.25 81 VAL A O 1
ATOM 630 N N . ASP A 1 82 ? 7.351 -0.748 4.723 1.00 95.00 82 ASP A N 1
ATOM 631 C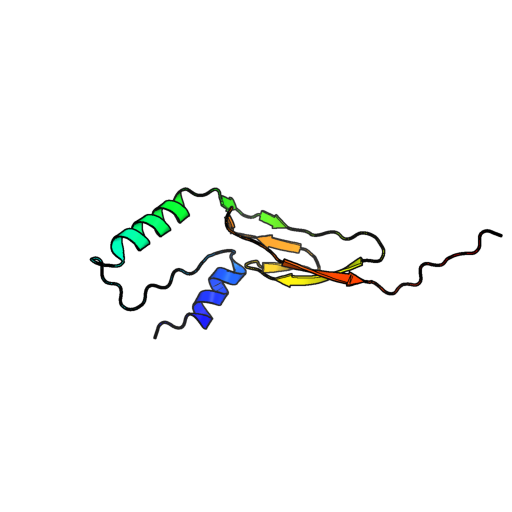 CA . ASP A 1 82 ? 8.465 0.134 4.396 1.00 95.00 82 ASP A CA 1
ATOM 632 C C . ASP A 1 82 ? 8.098 1.580 4.719 1.00 95.00 82 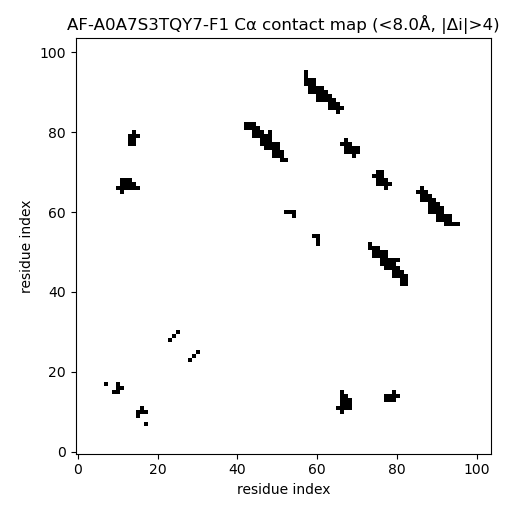ASP A C 1
ATOM 634 O O . ASP A 1 82 ? 6.921 1.896 4.909 1.00 95.00 82 ASP A O 1
ATOM 638 N N . GLN A 1 83 ? 9.105 2.448 4.784 1.00 94.25 83 GLN A N 1
ATOM 639 C CA . GLN A 1 83 ? 8.925 3.860 5.135 1.00 94.25 83 GLN A CA 1
ATOM 640 C C . GLN A 1 83 ? 8.006 4.651 4.184 1.00 94.25 83 GLN A C 1
ATOM 642 O O . GLN A 1 83 ? 7.473 5.683 4.582 1.00 94.25 83 GLN A O 1
ATOM 647 N N . ASP A 1 84 ? 7.797 4.183 2.948 1.00 94.00 84 ASP A N 1
ATOM 648 C CA . ASP A 1 84 ? 6.970 4.879 1.956 1.00 94.00 84 ASP A CA 1
ATOM 649 C C . ASP A 1 84 ? 5.489 4.465 2.046 1.00 94.00 84 ASP A C 1
ATOM 651 O O . ASP A 1 84 ? 4.618 5.082 1.423 1.00 94.0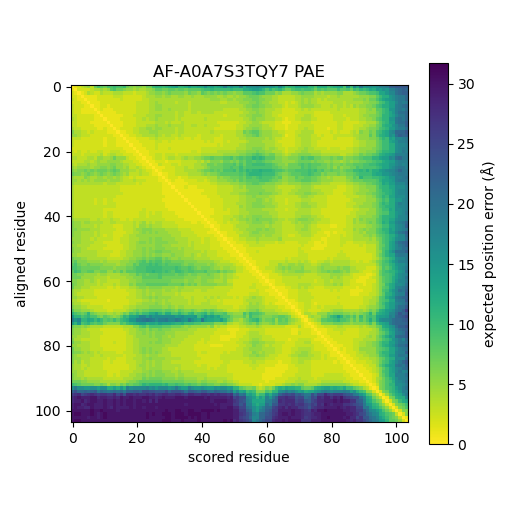0 84 ASP A O 1
ATOM 655 N N . LYS A 1 85 ? 5.171 3.401 2.797 1.00 92.62 85 LYS A N 1
ATOM 656 C CA . LYS A 1 85 ? 3.804 2.891 2.922 1.00 92.62 85 LYS A CA 1
ATOM 657 C C . LYS A 1 85 ? 2.970 3.724 3.879 1.00 92.62 85 LYS A C 1
ATOM 659 O O . LYS A 1 85 ? 3.346 3.993 5.014 1.00 92.62 85 LYS A O 1
ATOM 664 N N . SER A 1 86 ? 1.756 4.024 3.432 1.00 94.44 86 SER A N 1
ATOM 665 C CA . SER A 1 86 ? 0.714 4.645 4.237 1.00 94.44 86 SER A CA 1
ATOM 666 C C . SER A 1 86 ? -0.530 3.762 4.293 1.00 94.44 86 SER A C 1
ATOM 668 O O . SER A 1 86 ? -0.824 2.982 3.382 1.00 94.44 86 SER A O 1
ATOM 670 N N . PHE A 1 87 ? -1.261 3.884 5.397 1.00 94.00 87 PHE A N 1
ATOM 671 C CA . PHE A 1 87 ? -2.499 3.160 5.651 1.00 94.00 87 PHE A CA 1
ATOM 672 C C . PHE A 1 87 ? -3.570 4.165 6.043 1.00 94.00 87 PHE A C 1
ATOM 674 O O . PHE A 1 87 ? -3.311 5.061 6.846 1.00 94.00 87 PHE A O 1
ATOM 681 N N . ALA A 1 88 ? -4.770 4.010 5.495 1.00 95.50 88 ALA A N 1
ATOM 682 C CA . ALA A 1 88 ? -5.910 4.830 5.868 1.00 95.50 88 ALA A CA 1
ATOM 683 C C . ALA A 1 88 ? -6.909 4.000 6.673 1.00 95.50 88 ALA A C 1
ATOM 685 O O . ALA A 1 88 ? -7.171 2.834 6.370 1.00 95.50 88 ALA A O 1
ATOM 686 N N . VAL A 1 89 ? -7.464 4.620 7.708 1.00 94.56 89 VAL A N 1
ATOM 687 C CA . VAL A 1 89 ? -8.426 4.006 8.621 1.00 94.56 89 VAL A CA 1
ATOM 688 C C . VAL A 1 89 ? -9.645 4.903 8.657 1.00 94.56 89 VAL A C 1
ATOM 690 O O . VAL A 1 89 ? -9.533 6.092 8.949 1.00 94.56 89 VAL A O 1
ATOM 693 N N . GLU A 1 90 ? -10.801 4.340 8.349 1.00 94.62 90 GLU A N 1
ATOM 694 C CA . GLU A 1 90 ? -12.069 5.038 8.480 1.00 94.62 90 GLU A CA 1
ATOM 695 C C . GLU A 1 90 ? -12.605 4.818 9.892 1.00 94.62 90 GLU A C 1
ATOM 697 O O . GLU A 1 90 ? -12.709 3.683 10.361 1.00 94.62 90 GLU A O 1
ATOM 702 N N . ILE A 1 91 ? -12.933 5.909 10.578 1.00 92.75 91 ILE A N 1
ATOM 703 C CA . ILE A 1 91 ? -13.476 5.895 11.935 1.00 92.75 91 ILE A CA 1
ATOM 704 C C . ILE A 1 91 ? -14.881 6.486 11.870 1.00 92.75 91 ILE A C 1
ATOM 706 O O . ILE A 1 91 ? -15.087 7.542 11.277 1.00 92.75 91 ILE A O 1
ATOM 710 N N . ALA A 1 92 ? -15.836 5.806 12.493 1.00 92.44 92 ALA A N 1
ATOM 711 C CA . ALA A 1 92 ? -17.217 6.247 12.603 1.00 92.44 92 ALA A CA 1
ATOM 712 C C . ALA A 1 92 ? -17.594 6.453 14.072 1.00 92.44 92 ALA A C 1
ATOM 714 O O . ALA A 1 92 ? -17.033 5.818 14.967 1.00 92.44 92 ALA A O 1
ATOM 715 N N . HIS A 1 93 ? -18.576 7.316 14.319 1.00 91.44 93 HIS A N 1
ATOM 716 C CA . HIS A 1 93 ? -19.177 7.427 15.641 1.00 91.44 93 HIS A CA 1
ATOM 717 C C . HIS A 1 93 ? -20.022 6.191 15.946 1.00 91.44 93 HIS A C 1
ATOM 719 O O . HIS A 1 93 ? -20.743 5.676 15.090 1.00 91.44 93 HIS A O 1
ATOM 725 N N . GLU A 1 94 ? -19.899 5.707 17.173 1.00 83.81 94 GLU A N 1
ATOM 726 C CA . GLU A 1 94 ? -20.753 4.656 17.702 1.00 83.81 94 GLU A CA 1
ATOM 727 C C . GLU A 1 94 ? -21.915 5.333 18.437 1.00 83.81 94 GLU A C 1
ATOM 729 O O . GLU A 1 94 ? -21.713 5.949 19.485 1.00 83.81 94 GLU A O 1
ATOM 734 N N . GLU A 1 95 ? -23.120 5.272 17.862 1.00 69.88 95 GLU A N 1
ATOM 735 C CA . GLU A 1 95 ? -24.357 5.724 18.509 1.00 69.88 95 GLU A CA 1
ATOM 736 C C . GLU A 1 95 ? -24.733 4.733 19.612 1.00 69.88 95 GLU A C 1
ATOM 738 O O . GLU A 1 95 ? -25.610 3.888 19.468 1.00 69.88 95 GLU A O 1
ATOM 743 N N . ASN A 1 96 ? -24.021 4.811 20.729 1.00 58.91 96 ASN A N 1
ATOM 744 C CA . ASN A 1 96 ? -24.533 4.339 21.998 1.00 58.91 96 ASN A CA 1
ATOM 745 C C . ASN A 1 96 ? -24.692 5.581 22.856 1.00 58.91 96 ASN A C 1
ATOM 747 O O . ASN A 1 96 ? -23.706 6.277 23.116 1.00 58.91 96 ASN A O 1
ATOM 751 N N . GLU A 1 97 ? -25.941 5.883 23.211 1.00 53.84 97 GLU A N 1
ATOM 752 C CA . GLU A 1 97 ? -26.314 7.021 24.037 1.00 53.84 97 GLU A CA 1
ATOM 753 C C . GLU A 1 97 ? -25.293 7.172 25.163 1.00 53.84 97 GLU A C 1
ATOM 755 O O . GLU A 1 97 ? -25.124 6.293 26.015 1.00 53.84 97 GLU A O 1
ATOM 760 N N . LEU A 1 98 ? -24.562 8.287 25.148 1.00 55.88 98 LEU A N 1
ATOM 761 C CA . LEU A 1 98 ? -23.926 8.777 26.352 1.00 55.88 98 LEU A CA 1
ATOM 762 C C . LEU A 1 98 ? -25.076 8.963 27.329 1.00 5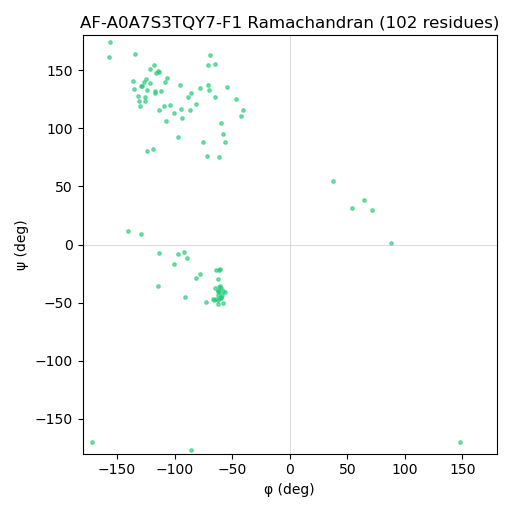5.88 98 LEU A C 1
ATOM 764 O O . LEU A 1 98 ? -25.772 9.973 27.280 1.00 55.88 98 LEU A O 1
ATOM 768 N N . GLY A 1 99 ? -25.306 7.950 28.163 1.00 48.91 99 GLY A N 1
ATOM 769 C CA . GLY A 1 99 ? -26.135 8.051 29.339 1.00 48.91 99 GLY A CA 1
ATOM 770 C C . GLY A 1 99 ? -25.554 9.173 30.177 1.00 48.91 99 GLY A C 1
ATOM 771 O O . GLY A 1 99 ? -24.708 8.946 31.042 1.00 48.91 99 GLY A O 1
ATOM 772 N N . TYR A 1 100 ? -26.005 10.395 29.909 1.00 53.94 100 TYR A N 1
ATOM 773 C CA . TYR A 1 100 ? -26.122 11.441 30.897 1.00 53.94 100 TYR A CA 1
ATOM 774 C C . TYR A 1 100 ? -27.110 10.896 31.928 1.00 53.94 100 TYR A C 1
ATOM 776 O O . TYR A 1 100 ? -28.286 11.242 31.948 1.00 53.94 100 TYR A O 1
ATOM 784 N N . SER A 1 101 ? -26.639 9.961 32.756 1.00 46.69 101 SER A N 1
ATOM 785 C CA . SER A 1 101 ? -27.254 9.706 34.040 1.00 46.69 101 SER A CA 1
ATOM 786 C C . SER A 1 101 ? -27.151 11.033 34.764 1.00 46.69 101 SER A C 1
ATOM 788 O O . SER A 1 101 ? -26.055 11.427 35.168 1.00 46.69 101 SER A O 1
ATOM 790 N N . SER A 1 102 ? -28.273 11.747 34.850 1.00 48.94 102 SER A N 1
ATOM 791 C CA . SER A 1 102 ? -28.452 12.838 35.793 1.00 48.94 102 SER A CA 1
ATOM 792 C C . SER A 1 102 ? -27.861 12.403 37.128 1.00 48.94 102 SER A C 1
ATOM 794 O O . SER A 1 102 ? -28.376 11.496 37.778 1.00 48.94 102 SER A O 1
ATOM 796 N N . ALA A 1 103 ? -26.752 13.025 37.511 1.00 40.25 103 ALA A N 1
ATOM 797 C CA . ALA A 1 103 ? -26.391 13.131 38.908 1.00 40.25 103 ALA A CA 1
ATOM 798 C C . ALA A 1 103 ? -27.323 14.205 39.481 1.00 40.25 103 ALA A C 1
ATOM 800 O O . ALA A 1 103 ? -27.037 15.399 39.385 1.00 40.25 103 ALA A O 1
ATOM 801 N N . CYS A 1 104 ? -28.495 13.764 39.937 1.00 41.56 104 CYS A N 1
ATOM 802 C CA . CYS A 1 104 ? -29.272 14.476 40.944 1.00 41.56 104 CYS A CA 1
ATOM 803 C C . CYS A 1 104 ? -28.755 14.069 42.324 1.00 41.56 104 CYS A C 1
ATOM 805 O O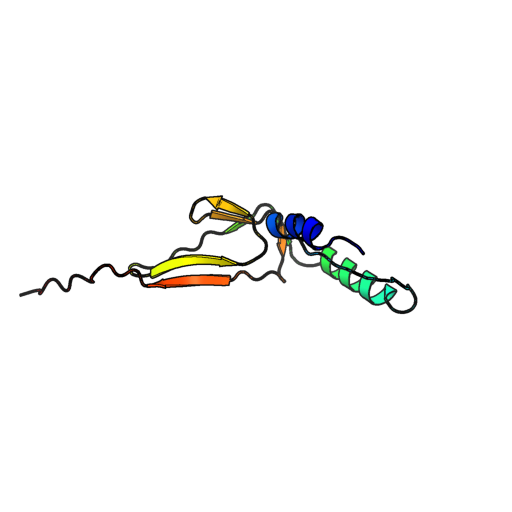 . CYS A 1 104 ? -28.434 12.869 42.489 1.00 41.56 104 CYS A O 1
#

Nearest PDB structures (foldseek):
  5vni-assembly1_B  TM=9.220E-01  e=7.429E-07  Homo sapiens
  2nup-assembly1_B  TM=9.177E-01  e=9.627E-07  Homo sapiens
  3egd-assembly1_B  TM=9.207E-01  e=1.725E-06  Homo sapiens
  3eh1-assembly1_A  TM=9.301E-01  e=2.897E-06  Homo sapiens
  5kyw-assembly1_B  TM=9.694E-01  e=1.091E-04  Homo sapiens

Secondary structure (DSSP, 8-state):
---HHHHHHHHHHHT------TT--HHHHHHHHHHHHHHHHHS-EEEEEEEE----TTEEEEEEESS-EE-SSSEEEEEEEETT---EEEEEE-----------

Foldseek 3Di:
DPPCVVVVLVCLAQVHDDDDDPPDDCVVCVVVVVVVVVCVVPFDKDAFDKDFDDDDPQKDWDDKDFRFHDPDDGITTHRMDTPVGDMDIDMDGDPDDPPPPPPD